Protein AF-T2JPE7-F1 (afdb_monomer)

Secondary structure (DSSP, 8-state):
-HHHHHHHTT-HHHHHHHHHHHHHH-TT-HHHHHHHHHHHHHTT-TTHHHHHHHHHHH-TT-HHHHHHHHHHHHHS---HHHHHHHHHHHHT-SSHHHHHHHHHHHHHHTT--HHHHHGGGSHHHHHHHHHHHHHHHHHHHHHHHHTT-

Nearest PDB structures (foldseek):
  6id0-assembly1_J  TM=5.898E-01  e=1.433E-01  Homo sapiens
  7w59-assembly1_J  TM=5.588E-01  e=1.662E-01  Homo sapiens
  7w5b-assembly1_J  TM=5.588E-01  e=1.834E-01  Homo sapiens
  6ait-assembly1_D  TM=4.796E-01  e=8.900E-01  Escherichia coli K-12
  6ait-assembly1_B  TM=4.246E-01  e=6.619E-01  Escherichia coli K-12

pLDDT: mean 74.83, std 13.78, range [41.12, 92.88]

Solvent-accessible surface area (backbone atoms only — not comparable to full-atom values): 8252 Å² total; per-residue (Å²): 110,66,38,61,51,30,46,74,74,66,40,50,70,64,17,46,53,50,31,54,53,48,31,72,78,36,59,84,43,56,71,41,51,51,52,40,55,52,49,35,61,74,69,67,51,86,57,58,66,59,52,53,51,48,50,46,70,68,32,70,85,37,65,68,50,52,42,48,52,35,46,52,47,29,70,42,82,66,43,68,67,52,54,55,55,49,50,51,51,40,70,63,38,95,43,74,67,57,26,42,52,37,50,47,49,24,43,58,61,57,65,57,56,74,74,60,58,70,45,44,80,37,68,73,52,39,54,50,55,51,53,52,52,50,54,53,34,48,50,52,52,52,52,61,56,61,75,75,111

Radius of gyration: 16.69 Å; Cα contacts (8 Å, |Δi|>4): 119; chains: 1; bounding box: 35×35×45 Å

Structure (mmCIF, N/CA/C/O backbone):
data_AF-T2JPE7-F1
#
_entry.id   AF-T2JPE7-F1
#
loop_
_atom_site.group_PDB
_atom_site.id
_atom_site.type_symbol
_atom_site.label_atom_id
_atom_site.label_alt_id
_atom_site.label_comp_id
_atom_site.label_asym_id
_atom_site.label_entity_id
_atom_site.label_seq_id
_atom_site.pdbx_PDB_ins_code
_atom_site.Cartn_x
_atom_site.Cartn_y
_atom_site.Cartn_z
_atom_site.occupancy
_atom_site.B_iso_or_equiv
_atom_site.auth_seq_id
_atom_site.auth_comp_id
_atom_site.auth_asym_id
_atom_site.auth_atom_id
_atom_site.pdbx_PDB_model_num
ATOM 1 N N . MET A 1 1 ? -2.528 -9.075 16.456 1.00 70.56 1 MET A N 1
ATOM 2 C CA . MET A 1 1 ? -3.984 -9.303 16.618 1.00 70.56 1 MET A CA 1
ATOM 3 C C . MET A 1 1 ? -4.698 -8.074 17.165 1.00 70.56 1 MET A C 1
ATOM 5 O O . MET A 1 1 ? -5.732 -7.737 16.611 1.00 70.56 1 MET A O 1
ATOM 9 N N . LEU A 1 2 ? -4.131 -7.365 18.150 1.00 85.62 2 LEU A N 1
ATOM 10 C CA . LEU A 1 2 ? -4.769 -6.210 18.796 1.00 85.62 2 LEU A CA 1
ATOM 11 C C . LEU A 1 2 ? -5.225 -5.092 17.837 1.00 85.62 2 LEU A C 1
ATOM 13 O O . LEU A 1 2 ? -6.385 -4.708 17.879 1.00 85.62 2 LEU A O 1
ATOM 17 N N . SER A 1 3 ? -4.382 -4.631 16.904 1.00 85.00 3 SER A N 1
ATOM 18 C CA . SER A 1 3 ? -4.803 -3.576 15.957 1.00 85.00 3 SER A CA 1
ATOM 19 C C . SER A 1 3 ? -5.961 -4.012 15.036 1.00 85.00 3 SER A C 1
ATOM 21 O O . SER A 1 3 ? -6.856 -3.222 14.745 1.00 85.00 3 SER A O 1
ATOM 23 N N . LYS A 1 4 ? -6.005 -5.292 14.629 1.00 85.44 4 LYS A N 1
ATOM 24 C CA . LYS A 1 4 ? -7.124 -5.842 13.843 1.00 85.44 4 LYS A CA 1
ATOM 25 C C . LYS A 1 4 ? -8.414 -5.906 14.656 1.00 85.44 4 LYS A C 1
ATOM 27 O O . LYS A 1 4 ? -9.465 -5.614 14.101 1.00 85.44 4 LYS A O 1
ATOM 32 N N . PHE A 1 5 ? -8.316 -6.282 15.929 1.00 89.38 5 PHE A N 1
ATOM 33 C CA . PHE A 1 5 ? -9.450 -6.305 16.847 1.00 89.38 5 PHE A CA 1
ATOM 34 C C . PHE A 1 5 ? -10.011 -4.893 17.051 1.00 89.38 5 PHE A C 1
ATOM 36 O O . PHE A 1 5 ? -11.192 -4.677 16.819 1.00 89.38 5 PHE A O 1
ATOM 43 N N . LEU A 1 6 ? -9.156 -3.907 17.338 1.00 87.50 6 LEU A N 1
ATOM 44 C CA . LEU A 1 6 ? -9.568 -2.502 17.471 1.00 87.50 6 LEU A CA 1
ATOM 45 C C . LEU A 1 6 ? -10.233 -1.968 16.196 1.00 87.50 6 LEU A C 1
ATOM 47 O O . LEU A 1 6 ? -11.279 -1.334 16.265 1.00 87.50 6 LEU A O 1
ATOM 51 N N . LYS A 1 7 ? -9.699 -2.312 15.015 1.00 88.06 7 LYS A N 1
ATOM 52 C CA . LYS A 1 7 ? -10.351 -1.992 13.735 1.00 88.06 7 LYS A CA 1
ATOM 53 C C . LYS A 1 7 ? -11.763 -2.580 13.638 1.00 88.06 7 LYS A C 1
ATOM 55 O O . LYS A 1 7 ? -12.656 -1.914 13.131 1.00 88.06 7 LYS A O 1
ATOM 60 N N . GLN A 1 8 ? -11.961 -3.827 14.069 1.00 89.44 8 GLN A N 1
ATOM 61 C CA . GLN A 1 8 ? -13.276 -4.483 14.038 1.00 89.44 8 GLN A CA 1
ATOM 62 C C . GLN A 1 8 ? -14.274 -3.832 15.000 1.00 89.44 8 GLN A C 1
ATOM 64 O O . GLN A 1 8 ? -15.458 -3.804 14.690 1.00 89.44 8 GLN A O 1
ATOM 69 N N . GLN A 1 9 ? -13.790 -3.268 16.107 1.00 90.19 9 GLN A N 1
ATOM 70 C CA . GLN A 1 9 ? -14.597 -2.498 17.058 1.00 90.19 9 GLN A CA 1
ATOM 71 C C . GLN A 1 9 ? -14.8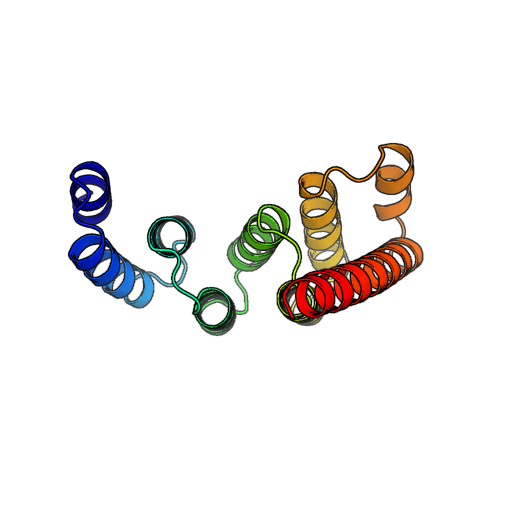76 -1.055 16.594 1.00 90.19 9 GLN A C 1
ATOM 73 O O . GLN A 1 9 ? -15.542 -0.301 17.293 1.00 90.19 9 GLN A O 1
ATOM 78 N N . GLY A 1 10 ? -14.361 -0.639 15.4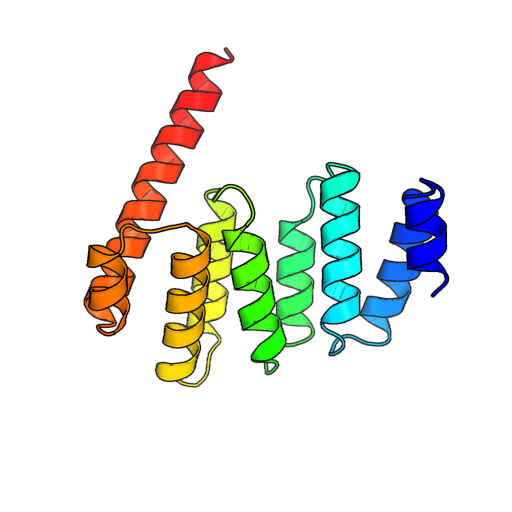29 1.00 87.50 10 GLY A N 1
ATOM 79 C CA . GLY A 1 10 ? -14.468 0.742 14.945 1.00 87.50 10 GLY A CA 1
ATOM 80 C C . GLY A 1 10 ? -13.524 1.724 15.649 1.00 87.50 10 GLY A C 1
ATOM 81 O O . GLY A 1 10 ? -13.551 2.922 15.372 1.00 87.50 10 GLY A O 1
ATOM 82 N N . GLU A 1 11 ? -12.641 1.236 16.520 1.00 91.81 11 GLU A N 1
ATOM 83 C CA . GLU A 1 11 ? -11.652 2.040 17.231 1.00 91.81 11 GLU A CA 1
ATOM 84 C C . GLU A 1 11 ? -10.433 2.326 16.337 1.00 91.81 11 GLU A C 1
ATOM 86 O O . GLU A 1 11 ? -9.332 1.790 16.511 1.00 91.81 11 GLU A O 1
ATOM 91 N N . TYR A 1 12 ? -10.626 3.179 15.330 1.00 90.75 12 TYR A N 1
ATOM 92 C CA . TYR A 1 12 ? -9.611 3.426 14.304 1.00 90.75 12 TYR A CA 1
ATOM 93 C C . TYR A 1 12 ? -8.372 4.162 14.825 1.00 90.75 12 TYR A C 1
ATOM 95 O O . TYR A 1 12 ? -7.260 3.827 14.421 1.00 90.75 12 TYR A O 1
ATOM 103 N N . ALA A 1 13 ? -8.526 5.119 15.744 1.00 89.06 13 ALA A N 1
ATOM 104 C CA . ALA A 1 13 ? -7.407 5.881 16.304 1.00 89.06 13 ALA A CA 1
ATOM 105 C C . ALA A 1 13 ? -6.389 5.002 17.068 1.00 89.06 13 ALA A C 1
ATOM 107 O O . ALA A 1 13 ? -5.198 5.036 16.736 1.00 89.06 13 ALA A O 1
ATOM 108 N N . PRO A 1 14 ? -6.793 4.155 18.037 1.00 91.56 14 PRO A N 1
ATOM 109 C CA . PRO A 1 14 ? -5.847 3.254 18.691 1.00 91.56 14 PRO A CA 1
ATOM 110 C C . PRO A 1 14 ? -5.353 2.154 17.737 1.00 91.56 14 PRO A C 1
ATOM 112 O O . PRO A 1 14 ? -4.180 1.777 17.803 1.00 91.56 14 PRO A O 1
ATOM 115 N N . ALA A 1 15 ? -6.176 1.694 16.782 1.00 92.44 15 ALA A N 1
ATOM 116 C CA . ALA A 1 15 ? -5.722 0.771 15.742 1.00 92.44 15 ALA A CA 1
ATOM 117 C C . ALA A 1 15 ? -4.593 1.375 14.886 1.00 92.44 15 ALA A C 1
ATOM 119 O O . ALA A 1 15 ? -3.597 0.693 14.623 1.00 92.44 15 ALA A O 1
ATOM 120 N N . LEU A 1 16 ? -4.704 2.647 14.488 1.00 91.12 16 LEU A N 1
ATOM 121 C CA . LEU A 1 16 ? -3.671 3.382 13.754 1.00 91.12 16 LEU A CA 1
ATOM 122 C C . LEU A 1 16 ? -2.383 3.485 14.574 1.00 91.12 16 LEU A C 1
ATOM 124 O O . LEU A 1 16 ? -1.322 3.127 14.065 1.00 91.12 16 LEU A O 1
ATOM 128 N N . THR A 1 17 ? -2.471 3.883 15.846 1.00 91.56 17 THR A N 1
ATOM 129 C CA . THR A 1 17 ? -1.308 4.014 16.741 1.00 91.56 17 THR A CA 1
ATOM 130 C C . THR A 1 17 ? -0.542 2.701 16.880 1.00 91.56 17 THR A C 1
ATOM 132 O O . THR A 1 17 ? 0.668 2.656 16.651 1.00 91.56 17 THR A O 1
ATOM 135 N N . ILE A 1 18 ? -1.246 1.606 17.175 1.00 92.88 18 ILE A N 1
ATOM 136 C CA . ILE A 1 18 ? -0.621 0.288 17.346 1.00 92.88 18 ILE A CA 1
ATOM 137 C C . ILE A 1 18 ? -0.017 -0.199 16.030 1.00 92.88 18 ILE A C 1
ATOM 139 O O . ILE A 1 18 ? 1.099 -0.717 16.003 1.00 92.88 18 ILE A O 1
ATOM 143 N N . THR A 1 19 ? -0.724 -0.018 14.914 1.00 92.56 19 THR A N 1
ATOM 144 C CA . THR A 1 19 ? -0.207 -0.444 13.607 1.00 92.56 19 THR A CA 1
ATOM 145 C C . THR A 1 19 ? 1.026 0.370 13.204 1.00 92.56 19 THR A C 1
ATOM 147 O O . THR A 1 19 ? 1.971 -0.202 12.662 1.00 92.56 19 THR A O 1
ATOM 150 N N . ARG A 1 20 ? 1.070 1.667 13.541 1.00 91.56 20 ARG A N 1
ATOM 151 C CA . ARG A 1 20 ? 2.226 2.545 13.314 1.00 91.56 20 ARG A CA 1
ATOM 152 C C . ARG A 1 20 ? 3.458 2.119 14.118 1.00 91.56 20 ARG A C 1
ATOM 154 O O . ARG A 1 20 ? 4.573 2.136 13.606 1.00 91.56 20 ARG A O 1
ATOM 161 N N . GLN A 1 21 ? 3.278 1.702 15.367 1.00 92.56 21 GLN A N 1
ATOM 162 C CA . GLN A 1 21 ? 4.381 1.147 16.158 1.00 92.56 21 GLN A CA 1
ATOM 163 C C . GLN A 1 21 ? 4.893 -0.155 15.534 1.00 92.56 21 GLN A C 1
ATOM 165 O O . GLN A 1 21 ? 6.092 -0.327 15.322 1.00 92.56 21 GLN A O 1
ATOM 170 N N . LEU A 1 22 ? 3.975 -1.046 15.153 1.00 91.38 22 LEU A N 1
ATOM 171 C CA . LEU A 1 22 ? 4.312 -2.327 14.542 1.00 91.38 22 LEU A CA 1
ATOM 172 C C . LEU A 1 22 ? 5.079 -2.177 13.216 1.00 91.38 22 LEU A C 1
ATOM 174 O O . LEU A 1 22 ? 6.024 -2.931 12.991 1.00 91.38 22 LEU A O 1
ATOM 178 N N . MET A 1 23 ? 4.727 -1.210 12.357 1.00 90.06 23 MET A N 1
ATOM 179 C CA . MET A 1 23 ? 5.457 -0.981 11.094 1.00 90.06 23 MET A CA 1
ATOM 180 C C . MET A 1 23 ? 6.888 -0.491 11.328 1.00 90.06 23 MET A C 1
ATOM 182 O O . MET A 1 23 ? 7.784 -0.867 10.577 1.00 90.06 23 MET A O 1
ATOM 186 N N . ASN A 1 24 ? 7.123 0.294 12.383 1.00 88.31 24 ASN A N 1
ATOM 187 C CA . ASN A 1 24 ? 8.462 0.769 12.726 1.00 88.31 24 ASN A CA 1
ATOM 188 C C . ASN A 1 24 ? 9.337 -0.363 13.285 1.00 88.31 24 ASN A C 1
ATOM 190 O O . ASN A 1 24 ? 10.523 -0.422 12.980 1.00 88.31 24 ASN A O 1
ATOM 194 N N . HIS A 1 25 ? 8.755 -1.283 14.062 1.00 90.31 25 HIS A N 1
ATOM 195 C CA . HIS A 1 25 ? 9.474 -2.449 14.590 1.00 90.31 25 HIS A CA 1
ATOM 196 C C . HIS A 1 25 ? 9.695 -3.553 13.549 1.00 90.31 25 HIS A C 1
ATOM 198 O O . HIS A 1 25 ? 10.651 -4.317 13.655 1.00 90.31 25 HIS A O 1
ATOM 204 N N . GLN A 1 26 ? 8.811 -3.668 12.555 1.00 90.31 26 GLN A N 1
ATOM 205 C CA . GLN A 1 26 ? 8.864 -4.710 11.528 1.00 90.31 26 GLN A CA 1
ATOM 206 C C . GLN A 1 26 ? 8.734 -4.113 10.116 1.00 90.31 26 GLN A C 1
ATOM 208 O O . GLN A 1 26 ? 7.770 -4.418 9.404 1.00 90.31 26 GLN A O 1
ATOM 213 N N . PRO A 1 27 ? 9.712 -3.306 9.662 1.00 87.12 27 PRO A N 1
ATOM 214 C CA . PRO A 1 27 ? 9.638 -2.604 8.379 1.00 87.12 27 PRO A CA 1
ATOM 215 C C . PRO A 1 27 ? 9.455 -3.541 7.184 1.00 87.12 27 PRO A C 1
ATOM 217 O O . PRO A 1 27 ? 8.714 -3.224 6.259 1.00 87.12 27 PRO A O 1
ATOM 220 N N . ASN A 1 28 ? 10.053 -4.732 7.220 1.00 87.25 28 ASN A N 1
ATOM 221 C CA . ASN A 1 28 ? 9.951 -5.710 6.134 1.00 87.25 28 ASN A CA 1
ATOM 222 C C . ASN A 1 28 ? 8.629 -6.495 6.114 1.00 87.25 28 ASN A C 1
ATOM 224 O O . ASN A 1 28 ? 8.358 -7.230 5.159 1.00 87.25 28 ASN A O 1
ATOM 228 N N . ASN A 1 29 ? 7.779 -6.344 7.133 1.00 89.75 29 ASN A N 1
ATOM 229 C CA . ASN A 1 29 ? 6.499 -7.033 7.201 1.00 89.75 29 ASN A CA 1
ATOM 230 C C . ASN A 1 29 ? 5.416 -6.261 6.435 1.00 89.75 29 ASN A C 1
ATOM 232 O O . ASN A 1 29 ? 4.655 -5.460 6.978 1.00 89.75 29 ASN A O 1
ATOM 236 N N . VAL A 1 30 ? 5.316 -6.574 5.145 1.00 88.12 30 VAL A N 1
ATOM 237 C CA . VAL A 1 30 ? 4.345 -6.014 4.189 1.00 88.12 30 VAL A CA 1
ATOM 238 C C . VAL A 1 30 ? 2.897 -6.058 4.710 1.00 88.12 30 VAL A C 1
ATOM 240 O O . VAL A 1 30 ? 2.105 -5.154 4.447 1.00 88.12 30 VAL A O 1
ATOM 243 N N . SER A 1 31 ? 2.534 -7.087 5.481 1.00 89.75 31 SER A N 1
ATOM 244 C CA . SER A 1 31 ? 1.171 -7.241 6.003 1.00 89.75 31 SER A CA 1
ATOM 245 C C . SER A 1 31 ? 0.781 -6.138 6.987 1.00 89.75 31 SER A C 1
ATOM 247 O O . SER A 1 31 ? -0.405 -5.828 7.102 1.00 89.75 31 SER A O 1
ATOM 249 N N . ILE A 1 32 ? 1.748 -5.571 7.713 1.00 91.75 32 ILE A N 1
ATOM 250 C CA . ILE A 1 32 ? 1.516 -4.495 8.685 1.00 91.75 32 ILE A CA 1
ATOM 251 C C . ILE A 1 32 ? 1.316 -3.169 7.951 1.00 91.75 32 ILE A C 1
ATOM 253 O O . ILE A 1 32 ? 0.355 -2.456 8.233 1.00 91.75 32 ILE A O 1
ATOM 257 N N . TRP A 1 33 ? 2.138 -2.892 6.938 1.00 91.94 33 TRP A N 1
ATOM 258 C CA . TRP A 1 33 ? 1.978 -1.718 6.077 1.00 91.94 33 TRP A CA 1
ATOM 259 C C . TRP A 1 33 ? 0.612 -1.671 5.397 1.00 91.94 33 TRP A C 1
ATOM 261 O O . TRP A 1 33 ? -0.051 -0.639 5.420 1.00 91.94 33 TRP A O 1
ATOM 271 N N . PHE A 1 34 ? 0.128 -2.799 4.870 1.00 88.12 34 PHE A N 1
ATOM 272 C CA . PHE A 1 34 ? -1.223 -2.854 4.310 1.00 88.12 34 PHE A CA 1
ATOM 273 C C . PHE A 1 34 ? -2.320 -2.611 5.336 1.00 88.12 34 PHE A C 1
ATOM 275 O O . PHE A 1 34 ? -3.309 -1.960 5.013 1.00 88.12 34 PHE A O 1
ATOM 282 N N . GLN A 1 35 ? -2.175 -3.139 6.553 1.00 89.25 35 GLN A N 1
ATOM 283 C CA . GLN A 1 35 ? -3.144 -2.878 7.617 1.00 89.25 35 GLN A CA 1
ATOM 284 C C . GLN A 1 35 ? -3.204 -1.384 7.932 1.00 89.25 35 GLN A C 1
ATOM 286 O O . GLN A 1 35 ? -4.297 -0.847 8.084 1.00 89.25 35 GLN A O 1
ATOM 291 N N . TYR A 1 36 ? -2.052 -0.712 7.953 1.00 91.56 36 TYR A N 1
ATOM 292 C CA . TYR A 1 36 ? -1.982 0.725 8.187 1.00 91.56 36 TYR A CA 1
ATOM 293 C C . TYR A 1 36 ? -2.612 1.515 7.037 1.00 91.56 36 TYR A C 1
ATOM 295 O O . TYR A 1 36 ? -3.505 2.321 7.265 1.00 91.56 36 TYR A O 1
ATOM 303 N N . LEU A 1 37 ? -2.245 1.214 5.789 1.00 89.38 37 LEU A N 1
ATOM 304 C CA . LEU A 1 37 ? -2.820 1.859 4.606 1.00 89.38 37 LEU A CA 1
ATOM 305 C C . LEU A 1 37 ? -4.340 1.654 4.497 1.00 89.38 37 LEU A C 1
ATOM 307 O O . LEU A 1 37 ? -5.056 2.575 4.126 1.00 89.38 37 LEU A O 1
ATOM 311 N N . GLN A 1 38 ? -4.855 0.468 4.842 1.00 87.00 38 GLN A N 1
ATOM 312 C CA . GLN A 1 38 ? -6.300 0.215 4.892 1.00 87.00 38 GLN A CA 1
ATOM 313 C C . GLN A 1 38 ? -6.997 1.055 5.960 1.00 87.00 38 GLN A C 1
ATOM 315 O O . GLN A 1 38 ? -8.090 1.552 5.710 1.00 87.00 38 GLN A O 1
ATOM 320 N N . LEU A 1 39 ? -6.384 1.205 7.138 1.00 89.38 39 LEU A N 1
ATOM 321 C CA . LEU A 1 39 ? -6.920 2.062 8.192 1.00 89.38 39 LEU A CA 1
ATOM 322 C C . LEU A 1 39 ? -6.983 3.520 7.731 1.00 89.38 39 LEU A C 1
ATOM 324 O O . LEU A 1 39 ? -8.031 4.128 7.885 1.00 89.38 39 LEU A O 1
ATOM 328 N N . LEU A 1 40 ? -5.929 4.032 7.086 1.00 89.12 40 LEU A N 1
ATOM 329 C CA . LEU A 1 40 ? -5.905 5.400 6.552 1.00 89.12 40 LEU A CA 1
ATOM 330 C C . LEU A 1 40 ? -7.002 5.650 5.511 1.00 89.12 40 LEU A C 1
ATOM 332 O O . LEU A 1 40 ? -7.615 6.711 5.507 1.00 89.12 40 LEU A O 1
ATOM 336 N N . VAL A 1 41 ? -7.275 4.668 4.646 1.00 86.12 41 VAL A N 1
ATOM 337 C CA . VAL A 1 41 ? -8.374 4.753 3.669 1.00 86.12 41 VAL A CA 1
ATOM 338 C C . VAL A 1 41 ? -9.728 4.801 4.372 1.00 86.12 41 VAL A C 1
ATOM 340 O O . VAL A 1 41 ? -10.576 5.608 4.003 1.00 86.12 41 VAL A O 1
ATOM 343 N N . LEU A 1 42 ? -9.934 3.963 5.394 1.00 85.56 42 LEU A N 1
ATOM 344 C CA . LEU A 1 42 ? -11.181 3.939 6.165 1.00 85.56 42 LEU A CA 1
ATOM 345 C C . LEU A 1 42 ? -11.420 5.255 6.913 1.00 85.56 42 LEU A C 1
ATOM 347 O O . LEU A 1 42 ? -12.556 5.713 6.986 1.00 85.56 42 LEU A O 1
ATOM 351 N N . THR A 1 43 ? -10.360 5.869 7.438 1.00 86.62 43 THR A N 1
ATOM 352 C CA . THR A 1 43 ? -10.428 7.149 8.152 1.00 86.62 43 THR A CA 1
ATOM 353 C C . THR A 1 43 ? -10.322 8.367 7.233 1.00 86.62 43 THR A C 1
ATOM 355 O O . THR A 1 43 ? -10.346 9.486 7.730 1.00 86.62 43 THR A O 1
ATOM 358 N N . GLN A 1 44 ? -10.224 8.167 5.911 1.00 82.25 44 GLN A N 1
ATOM 359 C CA . GLN A 1 44 ? -10.075 9.225 4.899 1.00 82.25 44 GLN A CA 1
ATOM 360 C C . GLN A 1 44 ? -8.895 10.174 5.174 1.00 82.25 44 GLN A C 1
ATOM 362 O O . GLN A 1 44 ? -8.942 11.368 4.882 1.00 82.25 44 GLN A O 1
ATOM 367 N N . GLU A 1 45 ? -7.813 9.631 5.727 1.00 79.06 45 GLU A N 1
ATOM 368 C CA . GLU A 1 45 ? -6.599 10.388 6.014 1.00 79.06 45 GLU A CA 1
ATOM 369 C C . GLU A 1 45 ? -5.867 10.755 4.717 1.00 79.06 45 GLU A C 1
ATOM 371 O O . GLU A 1 45 ? -5.673 9.930 3.821 1.00 79.06 45 GLU A O 1
ATOM 376 N N . SER A 1 46 ? -5.408 12.003 4.620 1.00 72.31 46 SER A N 1
ATOM 377 C CA . SER A 1 46 ? -4.802 12.555 3.399 1.00 72.31 46 SER A CA 1
ATOM 378 C C . SER A 1 46 ? -3.320 12.198 3.216 1.00 72.31 46 SER A C 1
ATOM 380 O O . SER A 1 46 ? -2.735 12.462 2.167 1.00 72.31 46 SER A O 1
ATOM 382 N N . ASN A 1 47 ? -2.687 11.568 4.209 1.00 81.44 47 ASN A N 1
ATOM 383 C CA . ASN A 1 47 ? -1.236 11.345 4.256 1.00 81.44 47 ASN A CA 1
ATOM 384 C C . ASN A 1 47 ? -0.756 10.015 3.636 1.00 81.44 47 ASN A C 1
ATOM 386 O O . ASN A 1 47 ? 0.414 9.653 3.783 1.00 81.44 47 ASN A O 1
ATOM 390 N N . ILE A 1 48 ? -1.623 9.292 2.920 1.00 84.19 48 ILE A N 1
ATOM 391 C CA . ILE A 1 48 ? -1.336 7.970 2.331 1.00 84.19 48 ILE A CA 1
ATOM 392 C C . ILE A 1 48 ? -0.038 7.969 1.503 1.00 84.19 48 ILE A C 1
ATOM 394 O O . ILE A 1 48 ? 0.766 7.041 1.589 1.00 84.19 48 ILE A O 1
ATOM 398 N N . GLU A 1 49 ? 0.218 9.027 0.736 1.00 81.19 49 GLU A N 1
ATOM 399 C CA . GLU A 1 49 ? 1.427 9.152 -0.088 1.00 81.19 49 GLU A CA 1
ATOM 400 C C . GLU A 1 49 ? 2.712 9.257 0.735 1.00 81.19 49 GLU A C 1
ATOM 402 O O . GLU A 1 49 ? 3.747 8.695 0.364 1.00 81.19 49 GLU A O 1
ATOM 407 N N . GLN A 1 50 ? 2.670 9.971 1.861 1.00 86.06 50 GLN A N 1
ATOM 408 C CA . GLN A 1 50 ? 3.818 10.092 2.759 1.00 86.06 50 GLN A CA 1
ATOM 409 C C . GLN A 1 50 ? 4.158 8.732 3.363 1.00 86.06 50 GLN A C 1
ATOM 411 O O . GLN A 1 50 ? 5.327 8.356 3.437 1.00 86.06 50 GLN A O 1
ATOM 416 N N . VAL A 1 51 ? 3.128 7.966 3.714 1.00 89.00 51 VAL A N 1
ATOM 417 C CA . VAL A 1 51 ? 3.252 6.622 4.277 1.00 89.00 51 VAL A CA 1
ATOM 418 C C . VAL A 1 51 ? 3.816 5.640 3.252 1.00 89.00 51 VAL A C 1
ATOM 420 O O . VAL A 1 51 ? 4.731 4.885 3.572 1.00 89.00 51 VAL A O 1
ATOM 423 N N . LEU A 1 52 ? 3.348 5.685 2.001 1.00 88.38 52 LEU A N 1
ATOM 424 C CA . LEU A 1 52 ? 3.912 4.877 0.915 1.00 88.38 52 LEU A CA 1
ATOM 425 C C . LEU A 1 52 ? 5.384 5.227 0.650 1.00 88.38 52 LEU A C 1
ATOM 427 O O . LEU A 1 52 ? 6.214 4.331 0.518 1.00 88.38 52 LEU A O 1
ATOM 431 N N . ASN A 1 53 ? 5.737 6.517 0.631 1.00 87.44 53 ASN A N 1
ATOM 432 C CA . ASN A 1 53 ? 7.136 6.938 0.507 1.00 87.44 53 ASN A CA 1
ATOM 433 C C . ASN A 1 53 ? 7.987 6.457 1.690 1.00 87.44 53 ASN A C 1
ATOM 435 O O . ASN A 1 53 ? 9.128 6.042 1.491 1.00 87.44 53 ASN A O 1
ATOM 439 N N . GLN A 1 54 ? 7.455 6.513 2.913 1.00 90.12 54 GLN A N 1
ATOM 440 C CA . GLN A 1 54 ? 8.143 6.007 4.098 1.00 90.12 54 GLN A CA 1
ATOM 441 C C . GLN A 1 54 ? 8.404 4.504 3.972 1.00 90.12 54 GLN A C 1
ATOM 443 O O . GLN A 1 54 ? 9.516 4.061 4.250 1.00 90.12 54 GLN A O 1
ATOM 448 N N . TRP A 1 55 ? 7.421 3.735 3.501 1.00 89.88 55 TRP A N 1
ATOM 449 C CA . TRP A 1 55 ? 7.573 2.298 3.296 1.00 89.88 55 TRP A CA 1
ATOM 450 C C . TRP A 1 55 ? 8.715 1.976 2.333 1.00 89.88 55 TRP A C 1
ATOM 452 O O . TRP A 1 55 ? 9.607 1.197 2.670 1.00 89.88 55 TRP A O 1
ATOM 462 N N . LEU A 1 56 ? 8.736 2.629 1.170 1.00 87.75 56 LEU A N 1
ATOM 463 C CA . LEU A 1 56 ? 9.786 2.430 0.169 1.00 87.75 56 LEU A CA 1
ATOM 464 C C . LEU A 1 56 ? 11.166 2.830 0.708 1.00 87.75 56 LEU A C 1
ATOM 466 O O . LEU A 1 56 ? 12.129 2.093 0.530 1.00 87.75 56 LEU A O 1
ATOM 470 N N . LYS A 1 57 ? 11.262 3.945 1.445 1.00 88.75 57 LYS A N 1
ATOM 471 C CA . LYS A 1 57 ? 12.518 4.381 2.082 1.00 88.75 57 LYS A CA 1
ATOM 472 C C . LYS A 1 57 ? 13.025 3.410 3.146 1.00 88.75 57 LYS A C 1
ATOM 474 O O . LYS A 1 57 ? 14.229 3.232 3.273 1.00 88.75 57 LYS A O 1
ATOM 479 N N . MET A 1 58 ? 12.125 2.816 3.927 1.00 87.38 58 MET A N 1
ATOM 480 C CA . MET A 1 58 ? 12.482 1.849 4.969 1.00 87.38 58 MET A CA 1
ATOM 481 C C . MET A 1 58 ? 12.784 0.458 4.407 1.00 87.38 58 MET A C 1
ATOM 483 O O . MET A 1 58 ? 13.358 -0.368 5.112 1.00 87.38 58 MET A O 1
ATOM 487 N N . THR A 1 59 ? 12.375 0.181 3.167 1.00 86.88 59 THR A N 1
ATOM 488 C CA . THR A 1 59 ? 12.520 -1.135 2.534 1.00 86.88 59 THR A CA 1
ATOM 489 C C . THR A 1 59 ? 13.021 -1.036 1.083 1.00 86.88 59 THR A C 1
ATOM 491 O O . THR A 1 59 ? 12.384 -1.581 0.177 1.00 86.88 59 THR A O 1
ATOM 494 N N . PRO A 1 60 ? 14.169 -0.369 0.840 1.00 83.44 60 PRO A N 1
ATOM 495 C CA . PRO A 1 60 ? 14.637 -0.037 -0.510 1.00 83.44 60 PRO A CA 1
ATOM 496 C C . PRO A 1 60 ? 14.915 -1.270 -1.382 1.00 83.44 60 PRO A C 1
ATOM 498 O O . PRO A 1 60 ? 14.657 -1.235 -2.578 1.00 83.44 60 PRO A O 1
ATOM 501 N N . ASP A 1 61 ? 15.324 -2.392 -0.784 1.00 82.50 61 ASP A N 1
ATOM 502 C CA . ASP A 1 61 ? 15.640 -3.626 -1.524 1.00 82.50 61 ASP A CA 1
ATOM 503 C C . ASP A 1 61 ? 14.494 -4.655 -1.498 1.00 82.50 61 ASP A C 1
ATOM 505 O O . ASP A 1 61 ? 14.608 -5.779 -1.990 1.00 82.50 61 ASP A O 1
ATOM 509 N N . ASN A 1 62 ? 13.351 -4.305 -0.901 1.00 83.44 62 ASN A N 1
ATOM 510 C CA . ASN A 1 62 ? 12.236 -5.228 -0.739 1.00 83.44 62 ASN A CA 1
ATOM 511 C C . ASN A 1 62 ? 11.312 -5.170 -1.960 1.00 83.44 62 ASN A C 1
ATOM 513 O O . ASN A 1 62 ? 10.326 -4.430 -1.983 1.00 83.44 62 ASN A O 1
ATOM 517 N N . LEU A 1 63 ? 11.588 -5.993 -2.974 1.00 80.81 63 LEU A N 1
ATOM 518 C CA . LEU A 1 63 ? 10.756 -6.090 -4.184 1.00 80.81 63 LEU A CA 1
ATOM 519 C C . LEU A 1 63 ? 9.271 -6.330 -3.859 1.00 80.81 63 LEU A C 1
ATOM 521 O O . LEU A 1 63 ? 8.374 -5.788 -4.508 1.00 80.81 63 LEU A O 1
ATOM 525 N N . LYS A 1 64 ? 8.992 -7.112 -2.809 1.00 83.75 64 LYS A N 1
ATOM 526 C CA . LYS A 1 64 ? 7.624 -7.388 -2.364 1.00 83.75 64 LYS A CA 1
ATOM 527 C C . LYS A 1 64 ? 6.948 -6.126 -1.824 1.00 83.75 64 LYS A C 1
ATOM 529 O O . LYS A 1 64 ? 5.755 -5.962 -2.062 1.00 83.75 64 LYS A O 1
ATOM 534 N N . ALA A 1 65 ? 7.660 -5.237 -1.136 1.00 86.00 65 ALA A N 1
ATOM 535 C CA . ALA A 1 65 ? 7.132 -3.937 -0.720 1.00 86.00 65 ALA A CA 1
ATOM 536 C C . ALA A 1 65 ? 6.792 -3.062 -1.934 1.00 86.00 65 ALA A C 1
ATOM 538 O O . ALA A 1 65 ? 5.663 -2.593 -2.050 1.00 86.00 65 ALA A O 1
ATOM 539 N N . HIS A 1 66 ? 7.710 -2.956 -2.896 1.00 83.81 66 HIS A N 1
ATOM 540 C CA . HIS A 1 66 ? 7.519 -2.197 -4.134 1.00 83.81 66 HIS A CA 1
ATOM 541 C C . HIS A 1 66 ? 6.290 -2.671 -4.927 1.00 83.81 66 HIS A C 1
ATOM 543 O O . HIS A 1 66 ? 5.418 -1.870 -5.274 1.00 83.81 66 HIS A O 1
ATOM 549 N N . LEU A 1 67 ? 6.169 -3.987 -5.150 1.00 81.81 67 LEU A N 1
ATOM 550 C CA . LEU A 1 67 ? 5.013 -4.599 -5.816 1.00 81.81 67 LEU A CA 1
ATOM 551 C C . LEU A 1 67 ? 3.707 -4.266 -5.097 1.00 81.81 67 LEU A C 1
ATOM 553 O O . LEU A 1 67 ? 2.694 -3.970 -5.724 1.00 81.81 67 LEU A O 1
ATOM 557 N N . ASN A 1 68 ? 3.714 -4.328 -3.771 1.00 84.19 68 ASN A N 1
ATOM 558 C CA . ASN A 1 68 ? 2.518 -4.117 -2.976 1.00 84.19 68 ASN A CA 1
ATOM 559 C C . ASN A 1 68 ? 2.112 -2.643 -2.874 1.00 84.19 68 ASN A C 1
ATOM 561 O O . ASN A 1 68 ? 0.915 -2.360 -2.937 1.00 84.19 68 ASN A O 1
ATOM 565 N N . CYS A 1 69 ? 3.071 -1.715 -2.830 1.00 85.75 69 CYS A N 1
ATOM 566 C CA . CYS A 1 69 ? 2.818 -0.288 -3.025 1.00 85.75 69 CYS A CA 1
ATOM 567 C C . CYS A 1 69 ? 2.130 -0.040 -4.369 1.00 85.75 69 CYS A C 1
ATOM 569 O O . CYS A 1 69 ? 1.082 0.598 -4.414 1.00 85.75 69 CYS A O 1
ATOM 571 N N . ALA A 1 70 ? 2.658 -0.600 -5.459 1.00 81.12 70 ALA A N 1
ATOM 572 C CA . ALA A 1 70 ? 2.057 -0.438 -6.779 1.00 81.12 70 ALA A CA 1
ATOM 573 C C . ALA A 1 70 ? 0.645 -1.040 -6.865 1.00 81.12 70 ALA A C 1
ATOM 575 O O . ALA A 1 70 ? -0.259 -0.401 -7.396 1.00 81.12 70 ALA A O 1
ATOM 576 N N . LYS A 1 71 ? 0.409 -2.224 -6.282 1.00 79.75 71 LYS A N 1
ATOM 577 C CA . LYS A 1 71 ? -0.944 -2.806 -6.182 1.00 79.75 71 LYS A CA 1
ATOM 578 C C . LYS A 1 71 ? -1.900 -1.906 -5.409 1.00 79.75 71 LYS A C 1
ATOM 580 O O . LYS A 1 71 ? -3.058 -1.777 -5.795 1.00 79.75 71 LYS A O 1
ATOM 585 N N . PHE A 1 72 ? -1.437 -1.321 -4.306 1.00 83.12 72 PHE A N 1
ATOM 586 C CA . PHE A 1 72 ? -2.243 -0.402 -3.514 1.00 83.12 72 PHE A CA 1
ATOM 587 C C . PHE A 1 72 ? -2.605 0.841 -4.333 1.00 83.12 72 PHE A C 1
ATOM 589 O O . PHE A 1 72 ? -3.785 1.145 -4.467 1.00 83.12 72 PHE A O 1
ATOM 596 N N . LEU A 1 73 ? -1.619 1.484 -4.965 1.00 79.12 73 LEU A N 1
ATOM 597 C CA . LEU A 1 73 ? -1.829 2.634 -5.850 1.00 79.12 73 LEU A CA 1
ATOM 598 C C . LEU A 1 73 ? -2.771 2.329 -7.017 1.00 79.12 73 LEU A C 1
ATOM 600 O O . LEU A 1 73 ? -3.551 3.184 -7.409 1.00 79.12 73 LEU A O 1
ATOM 604 N N . ALA A 1 74 ? -2.703 1.123 -7.583 1.00 74.88 74 ALA A N 1
ATOM 605 C CA . ALA A 1 74 ? -3.565 0.721 -8.690 1.00 74.88 74 ALA A CA 1
ATOM 606 C C . ALA A 1 74 ? -5.032 0.541 -8.279 1.00 74.88 74 ALA A C 1
ATOM 608 O O . ALA A 1 74 ? -5.923 0.703 -9.110 1.00 74.88 74 ALA A O 1
ATOM 609 N N . LYS A 1 75 ? -5.272 0.165 -7.016 1.00 75.38 75 LYS A N 1
ATOM 610 C CA . LYS A 1 75 ? -6.616 0.034 -6.442 1.00 75.38 75 LYS A CA 1
ATOM 611 C C . LYS A 1 75 ? -7.207 1.371 -6.017 1.00 75.38 75 LYS A C 1
ATOM 613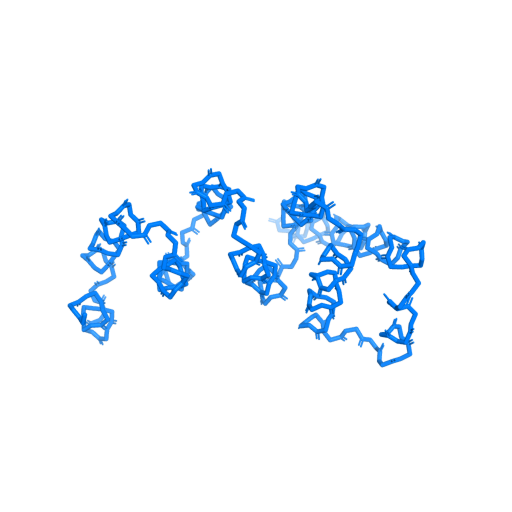 O O . LYS A 1 75 ? -8.426 1.489 -5.989 1.00 75.38 75 LYS A O 1
ATOM 618 N N . GLN A 1 76 ? -6.361 2.334 -5.663 1.00 72.38 76 GLN A N 1
ATOM 619 C CA . GLN A 1 76 ? -6.800 3.701 -5.422 1.00 72.38 76 GLN A CA 1
ATOM 620 C C . GLN A 1 76 ? -7.075 4.409 -6.752 1.00 72.38 76 GLN A C 1
ATOM 622 O O . GLN A 1 76 ? -6.526 4.045 -7.796 1.00 72.38 76 GLN A O 1
ATOM 627 N N . GLU A 1 77 ? -7.937 5.424 -6.735 1.00 66.44 77 GLU A N 1
ATOM 628 C CA . GLU A 1 77 ? -8.079 6.314 -7.885 1.00 66.44 77 GLU A CA 1
ATOM 629 C C . GLU A 1 77 ? -6.702 6.904 -8.222 1.00 66.44 77 GLU A C 1
ATOM 631 O O . GLU A 1 77 ? -6.011 7.446 -7.360 1.00 66.44 77 GLU A O 1
ATOM 636 N N . TYR A 1 78 ? -6.252 6.737 -9.467 1.00 59.19 78 TYR A N 1
ATOM 637 C CA . TYR A 1 78 ? -4.932 7.198 -9.898 1.00 59.19 78 TYR A CA 1
ATOM 638 C C . TYR A 1 78 ? -4.900 8.718 -9.928 1.00 59.19 78 TYR A C 1
ATOM 640 O O . TYR A 1 78 ? -5.311 9.363 -10.894 1.00 59.19 78 TYR A O 1
ATOM 648 N N . THR A 1 79 ? -4.391 9.275 -8.848 1.00 59.50 79 THR A N 1
ATOM 649 C CA . THR A 1 79 ? -4.077 10.687 -8.736 1.00 59.50 79 THR A CA 1
ATOM 650 C C . THR A 1 79 ? -2.699 10.956 -9.352 1.00 59.50 79 THR A C 1
ATOM 652 O O . THR A 1 79 ? -1.842 10.069 -9.435 1.00 59.50 79 THR A O 1
ATOM 655 N N . VAL A 1 80 ? -2.448 12.199 -9.771 1.00 53.94 80 VAL A N 1
ATOM 656 C CA . VAL A 1 80 ? -1.131 12.636 -10.278 1.00 53.94 80 VAL A CA 1
ATOM 657 C C . VAL A 1 80 ? 0.031 12.217 -9.351 1.00 53.94 80 VAL A C 1
ATOM 659 O O . VAL A 1 80 ? 1.031 11.706 -9.864 1.00 53.94 80 VAL A O 1
ATOM 662 N N . PRO A 1 81 ? -0.075 12.309 -8.013 1.00 61.38 81 PRO A N 1
ATOM 663 C CA . PRO A 1 81 ? 0.989 11.849 -7.120 1.00 61.38 81 PRO A CA 1
ATOM 664 C C . PRO A 1 81 ? 1.211 10.327 -7.108 1.00 61.38 81 PRO A C 1
ATOM 666 O O . PRO A 1 81 ? 2.355 9.872 -7.028 1.00 61.38 81 PRO A O 1
ATOM 669 N N . SER A 1 82 ? 0.152 9.525 -7.284 1.00 66.50 82 SER A N 1
ATOM 670 C CA . SER A 1 82 ? 0.261 8.063 -7.434 1.00 66.50 82 SER A CA 1
ATOM 671 C C . SER A 1 82 ? 1.156 7.686 -8.619 1.00 66.50 82 SER A C 1
ATOM 673 O O . SER A 1 82 ? 1.918 6.720 -8.566 1.00 66.50 82 SER A O 1
ATOM 675 N N . SER A 1 83 ? 1.118 8.492 -9.682 1.00 65.56 83 SER A N 1
ATOM 676 C CA . SER A 1 83 ? 1.940 8.293 -10.873 1.00 65.56 83 SER A CA 1
ATOM 677 C C . SER A 1 83 ? 3.433 8.575 -10.649 1.00 65.56 83 SER A C 1
ATOM 679 O O . SER A 1 83 ? 4.278 7.861 -11.189 1.00 65.56 83 SER A O 1
ATOM 681 N N . GLN A 1 84 ? 3.766 9.568 -9.817 1.00 69.69 84 GLN A N 1
ATOM 682 C CA . GLN A 1 84 ? 5.149 9.909 -9.467 1.00 69.69 84 GLN A CA 1
ATOM 683 C C . GLN A 1 84 ? 5.765 8.854 -8.547 1.00 69.69 84 GLN A C 1
ATOM 685 O O . GLN A 1 84 ? 6.942 8.518 -8.673 1.00 69.69 84 GLN A O 1
ATOM 690 N N . LEU A 1 85 ? 4.968 8.309 -7.623 1.00 72.56 85 LEU A N 1
ATOM 691 C CA . LEU A 1 85 ? 5.423 7.248 -6.730 1.00 72.56 85 LEU A CA 1
ATOM 692 C C . LEU A 1 85 ? 5.674 5.942 -7.496 1.00 72.56 85 LEU A C 1
ATOM 694 O O . LEU A 1 85 ? 6.660 5.259 -7.236 1.00 72.56 85 LEU A O 1
ATOM 698 N N . LEU A 1 86 ? 4.838 5.635 -8.493 1.00 75.50 86 LEU A N 1
ATOM 699 C CA . LEU A 1 86 ? 5.057 4.506 -9.395 1.00 75.50 86 LEU A CA 1
ATOM 700 C C . LEU A 1 86 ? 6.347 4.663 -10.219 1.00 75.50 86 LEU A C 1
ATOM 702 O O . LEU A 1 86 ? 7.105 3.703 -10.335 1.00 75.50 86 LEU A O 1
ATOM 706 N N . ASP A 1 87 ? 6.636 5.862 -10.739 1.00 74.31 87 ASP A N 1
ATOM 707 C CA . ASP A 1 87 ? 7.899 6.127 -11.445 1.00 74.31 87 ASP A CA 1
ATOM 708 C C . ASP A 1 87 ? 9.113 5.891 -10.545 1.00 74.31 87 ASP A C 1
ATOM 710 O O . ASP A 1 87 ? 10.074 5.253 -10.974 1.00 74.31 87 ASP A O 1
ATOM 714 N N . LYS A 1 88 ? 9.061 6.365 -9.292 1.00 75.31 88 LYS A N 1
ATOM 715 C CA . LYS A 1 88 ? 10.127 6.134 -8.307 1.00 75.31 88 LYS A CA 1
ATOM 716 C C . LYS A 1 88 ? 10.342 4.648 -8.058 1.00 75.31 88 LYS A C 1
ATOM 718 O O . LYS A 1 88 ? 11.477 4.194 -8.112 1.00 75.31 88 LYS A O 1
ATOM 723 N N . ILE A 1 89 ? 9.260 3.895 -7.861 1.00 75.25 89 ILE A N 1
ATOM 724 C CA . ILE A 1 89 ? 9.323 2.442 -7.681 1.00 75.25 89 ILE A CA 1
ATOM 725 C C . ILE A 1 89 ? 10.034 1.778 -8.868 1.00 75.25 89 ILE A C 1
ATOM 727 O O . ILE A 1 89 ? 10.899 0.939 -8.664 1.00 75.25 89 ILE A O 1
ATOM 731 N N . ILE A 1 90 ? 9.705 2.159 -10.104 1.00 74.12 90 ILE A N 1
ATOM 732 C CA . ILE A 1 90 ? 10.319 1.574 -11.306 1.00 74.12 90 ILE A CA 1
ATOM 733 C C . ILE A 1 90 ? 11.800 1.948 -11.420 1.00 74.12 90 ILE A C 1
ATOM 735 O O . ILE A 1 90 ? 12.604 1.118 -11.829 1.00 74.12 90 ILE A O 1
ATOM 739 N N . GLN A 1 91 ? 12.160 3.185 -11.070 1.00 73.88 91 GLN A N 1
ATOM 740 C CA . GLN A 1 91 ? 13.542 3.673 -11.114 1.00 73.88 91 GLN A CA 1
ATOM 741 C C . GLN A 1 91 ? 14.435 3.039 -10.044 1.00 73.88 91 GLN A C 1
ATOM 743 O O . GLN A 1 91 ? 15.632 2.897 -10.267 1.00 73.88 91 GLN A O 1
ATOM 748 N N . GLN A 1 92 ? 13.868 2.679 -8.893 1.00 68.38 92 GLN A N 1
ATOM 749 C CA . GLN A 1 92 ? 14.599 2.089 -7.770 1.00 68.38 92 GLN A CA 1
ATOM 750 C C . GLN A 1 92 ? 14.852 0.587 -7.931 1.00 68.38 92 GLN A C 1
ATOM 752 O O . GLN A 1 92 ? 15.545 -0.000 -7.104 1.00 68.38 92 GLN A O 1
ATOM 757 N N . LEU A 1 93 ? 14.322 -0.047 -8.980 1.00 69.44 93 LEU A N 1
ATOM 758 C CA . LEU A 1 93 ? 14.470 -1.485 -9.160 1.00 69.44 93 LEU A CA 1
ATOM 759 C C . LEU A 1 93 ? 15.745 -1.832 -9.931 1.00 69.44 93 LEU A C 1
ATOM 761 O O . LEU A 1 93 ? 15.945 -1.335 -11.041 1.00 69.44 93 LEU A O 1
ATOM 765 N N . PRO A 1 94 ? 16.584 -2.722 -9.373 1.00 55.12 94 PRO A N 1
ATOM 766 C CA . PRO A 1 94 ? 17.917 -3.018 -9.891 1.00 55.12 94 PRO A CA 1
ATOM 767 C C . PRO A 1 94 ? 17.902 -3.763 -11.232 1.00 55.12 94 PRO A C 1
ATOM 769 O O . PRO A 1 94 ? 18.923 -3.810 -11.916 1.00 55.12 94 PRO A O 1
ATOM 772 N N . THR A 1 95 ? 16.760 -4.326 -11.642 1.00 62.31 95 THR A N 1
ATOM 773 C CA . THR A 1 95 ? 16.617 -5.001 -12.934 1.00 62.31 95 THR A CA 1
ATOM 774 C C . THR A 1 95 ? 15.398 -4.510 -13.708 1.00 62.31 95 THR A C 1
ATOM 776 O O . THR A 1 95 ? 14.335 -4.202 -13.164 1.00 62.31 95 THR A O 1
ATOM 779 N N . HIS A 1 96 ? 15.532 -4.491 -15.033 1.00 61.34 96 HIS A N 1
ATOM 780 C CA . HIS A 1 96 ? 14.451 -4.112 -15.938 1.00 61.34 96 HIS A CA 1
ATOM 781 C C . HIS A 1 96 ? 13.227 -5.051 -15.824 1.00 61.34 96 HIS A C 1
ATOM 783 O O . HIS A 1 96 ? 12.094 -4.611 -16.016 1.00 61.34 96 HIS A O 1
ATOM 789 N N . SER A 1 97 ? 13.425 -6.334 -15.490 1.00 66.19 97 SER A N 1
ATOM 790 C CA . SER A 1 97 ? 12.344 -7.320 -15.309 1.00 66.19 97 SER A CA 1
ATOM 791 C C . SER A 1 97 ? 11.476 -7.051 -14.080 1.00 66.19 97 SER A C 1
ATOM 793 O O . SER A 1 97 ? 10.258 -7.244 -14.140 1.00 66.19 97 SER A O 1
ATOM 795 N N . ASP A 1 98 ? 12.068 -6.558 -12.993 1.00 69.88 98 ASP A N 1
ATOM 796 C CA . ASP A 1 98 ? 11.339 -6.259 -11.760 1.00 69.88 98 ASP A CA 1
ATOM 797 C C . ASP A 1 98 ? 10.425 -5.045 -11.948 1.00 69.88 98 ASP A C 1
ATOM 799 O O . ASP A 1 98 ? 9.224 -5.114 -11.677 1.00 69.88 98 ASP A O 1
ATOM 803 N N . GLY A 1 99 ? 10.954 -3.960 -12.525 1.00 68.44 99 GLY A N 1
ATOM 804 C CA . GLY A 1 99 ? 10.165 -2.770 -12.862 1.00 68.44 99 GLY A CA 1
ATOM 805 C C . GLY A 1 99 ? 9.037 -3.060 -13.855 1.00 68.44 99 GLY A C 1
ATOM 806 O O . GLY A 1 99 ? 7.922 -2.558 -13.692 1.00 68.44 99 GLY A O 1
ATOM 807 N N . LEU A 1 100 ? 9.278 -3.930 -14.842 1.00 67.00 100 LEU A N 1
ATOM 808 C CA . LEU A 1 100 ? 8.238 -4.404 -15.758 1.00 67.00 100 LEU A CA 1
ATOM 809 C C . LEU A 1 100 ? 7.138 -5.199 -15.052 1.00 67.00 100 LEU A C 1
ATOM 811 O O . LEU A 1 100 ? 5.964 -5.012 -15.365 1.00 67.00 100 LEU A O 1
ATOM 815 N N . SER A 1 101 ? 7.498 -6.064 -14.106 1.00 69.81 101 SER A N 1
ATOM 816 C CA . SER A 1 101 ? 6.528 -6.862 -13.347 1.00 69.81 101 SER A CA 1
ATOM 817 C C . SER A 1 101 ? 5.624 -5.967 -12.500 1.00 69.81 101 SER A C 1
ATOM 819 O O . S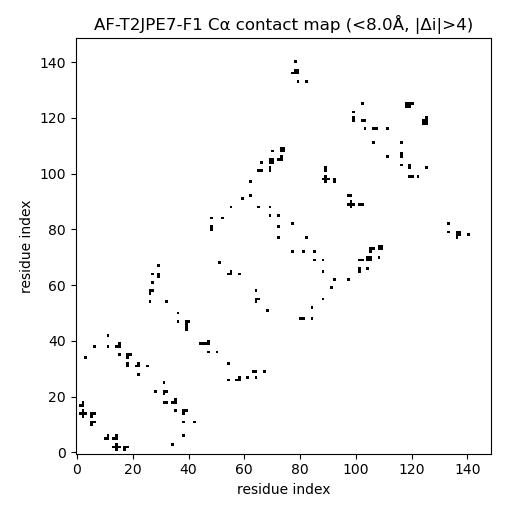ER A 1 101 ? 4.411 -6.167 -12.445 1.00 69.81 101 SER A O 1
ATOM 821 N N . ILE A 1 102 ? 6.195 -4.917 -11.904 1.00 71.62 102 ILE A N 1
ATOM 822 C CA . ILE A 1 102 ? 5.430 -3.910 -11.166 1.00 71.62 102 ILE A CA 1
ATOM 823 C C . ILE A 1 102 ? 4.486 -3.140 -12.080 1.00 71.62 102 ILE A C 1
ATOM 825 O O . ILE A 1 102 ? 3.318 -2.954 -11.741 1.00 71.62 102 ILE A O 1
ATOM 829 N N . LEU A 1 103 ? 4.973 -2.716 -13.245 1.00 71.00 103 LEU A N 1
ATOM 830 C CA . LEU A 1 103 ? 4.156 -2.046 -14.248 1.00 71.00 103 LEU A CA 1
ATOM 831 C C . LEU A 1 103 ? 2.987 -2.913 -14.701 1.00 71.00 103 LEU A C 1
ATOM 833 O O . LEU A 1 103 ? 1.848 -2.457 -14.710 1.00 71.00 103 LEU A O 1
ATOM 837 N N . GLN A 1 104 ? 3.250 -4.167 -15.053 1.00 71.00 104 GLN A N 1
ATOM 838 C CA . GLN A 1 104 ? 2.218 -5.104 -15.486 1.00 71.00 104 GLN A CA 1
ATOM 839 C C . GLN A 1 104 ? 1.151 -5.304 -14.414 1.00 71.00 104 GLN A C 1
ATOM 841 O O . GLN A 1 104 ? -0.041 -5.256 -14.713 1.00 71.00 104 GLN A O 1
ATOM 846 N N . GLU A 1 105 ? 1.567 -5.471 -13.164 1.00 72.88 105 GLU A N 1
ATOM 847 C CA . GLU A 1 105 ? 0.656 -5.678 -12.046 1.00 72.88 105 GLU A CA 1
ATOM 848 C C . GLU A 1 105 ? -0.158 -4.415 -11.723 1.00 72.88 105 GLU A C 1
ATOM 850 O O . GLU A 1 105 ? -1.373 -4.495 -11.531 1.00 72.88 105 GLU A O 1
ATOM 855 N N . PHE A 1 106 ? 0.474 -3.237 -11.746 1.00 73.06 106 PHE A N 1
ATOM 856 C CA . PHE A 1 106 ? -0.203 -1.947 -11.608 1.00 73.06 106 PHE A CA 1
ATOM 857 C C . PHE A 1 106 ? -1.302 -1.780 -12.673 1.00 73.06 106 PHE A C 1
ATOM 859 O O . PHE A 1 106 ? -2.451 -1.446 -12.380 1.00 73.06 106 PHE A O 1
ATOM 866 N N . LEU A 1 107 ? -0.962 -2.075 -13.924 1.00 70.19 107 LEU A N 1
ATOM 867 C CA . LEU A 1 107 ? -1.845 -1.922 -15.076 1.00 70.19 107 LEU A CA 1
ATOM 868 C C . LEU A 1 107 ? -2.970 -2.975 -15.095 1.00 70.19 107 LEU A C 1
ATOM 870 O O . LEU A 1 107 ? -4.103 -2.666 -15.469 1.00 70.19 107 LEU A O 1
ATOM 874 N N . ARG A 1 108 ? -2.703 -4.197 -14.620 1.00 67.88 108 ARG A N 1
ATOM 875 C CA . ARG A 1 108 ? -3.709 -5.257 -14.455 1.00 67.88 108 ARG A CA 1
ATOM 876 C C . ARG A 1 108 ? -4.815 -4.849 -13.482 1.00 67.88 108 ARG A C 1
ATOM 878 O O . ARG A 1 108 ? -5.987 -5.077 -13.771 1.00 67.88 108 ARG A O 1
ATOM 885 N N . PHE A 1 109 ? -4.463 -4.239 -12.350 1.00 66.12 109 PHE A N 1
ATOM 886 C CA . PHE A 1 109 ? -5.445 -3.810 -11.347 1.00 66.12 109 PHE A CA 1
ATOM 887 C C . PHE A 1 109 ? -6.306 -2.625 -11.801 1.00 66.12 109 PHE A C 1
ATOM 889 O O . PHE A 1 109 ? -7.450 -2.520 -11.368 1.00 66.12 109 PHE A O 1
ATOM 896 N N . ARG A 1 110 ? -5.815 -1.798 -12.731 1.00 68.12 110 ARG A N 1
ATOM 897 C CA . ARG A 1 110 ? -6.579 -0.694 -13.341 1.00 68.12 110 ARG A CA 1
ATOM 898 C C . ARG A 1 110 ? -7.551 -1.139 -14.444 1.00 68.12 110 ARG A C 1
ATOM 900 O O . ARG A 1 110 ? -8.141 -0.283 -15.091 1.00 68.12 110 ARG A O 1
ATOM 907 N N . GLN A 1 111 ? -7.719 -2.450 -14.659 1.00 61.06 111 GLN A N 1
ATOM 908 C CA . GLN A 1 111 ? -8.592 -3.028 -15.692 1.00 61.06 111 GLN A CA 1
ATOM 909 C C . GLN A 1 111 ? -8.347 -2.440 -17.089 1.00 61.06 111 GLN A C 1
ATOM 911 O O . GLN A 1 111 ? -9.284 -2.108 -17.815 1.00 61.06 111 GLN A O 1
ATOM 916 N N . LEU A 1 112 ? -7.081 -2.312 -17.497 1.00 58.91 112 LEU A N 1
ATOM 917 C CA . LEU A 1 112 ? -6.801 -1.952 -18.884 1.00 58.91 112 LEU A CA 1
ATOM 918 C C . LEU A 1 112 ? -7.466 -2.960 -19.834 1.00 58.91 112 LEU A C 1
ATOM 920 O O . LEU A 1 112 ? -7.448 -4.165 -19.552 1.00 58.91 112 LEU A O 1
ATOM 924 N N . PRO A 1 113 ? -8.020 -2.496 -20.969 1.00 54.66 113 PRO A N 1
ATOM 925 C CA . PRO A 1 113 ? -8.566 -3.376 -21.988 1.00 54.66 113 PRO A CA 1
ATOM 926 C C . PRO A 1 113 ? -7.579 -4.511 -22.283 1.00 54.66 113 PRO A C 1
ATOM 928 O O . PRO A 1 113 ? -6.395 -4.258 -22.510 1.00 54.66 113 PRO A O 1
ATOM 931 N N . LYS A 1 114 ? -8.054 -5.764 -22.318 1.00 54.69 114 LYS A N 1
ATOM 932 C CA . LYS A 1 114 ? -7.232 -6.959 -22.615 1.00 54.69 114 LYS A CA 1
ATOM 933 C C . LYS A 1 114 ? -6.281 -6.811 -23.824 1.00 54.69 114 LYS A C 1
ATOM 935 O O . LYS A 1 114 ? -5.206 -7.402 -23.783 1.00 54.69 114 LYS A O 1
ATOM 940 N N . PRO A 1 115 ? -6.590 -6.031 -24.882 1.00 57.50 115 PRO A N 1
ATOM 941 C CA . PRO A 1 115 ? -5.626 -5.772 -25.950 1.00 57.50 115 PRO A CA 1
ATOM 942 C C . PRO A 1 115 ? -4.361 -5.060 -25.457 1.00 57.50 115 PRO A C 1
ATOM 944 O O . PRO A 1 115 ? -3.263 -5.430 -25.857 1.00 57.50 115 PRO A O 1
ATOM 947 N N . LEU A 1 116 ? -4.498 -4.078 -24.559 1.00 55.94 116 LEU A N 1
ATOM 948 C CA . LEU A 1 116 ? -3.397 -3.263 -24.037 1.00 55.94 116 LEU A CA 1
ATOM 949 C C . LEU A 1 116 ? -2.459 -4.066 -23.133 1.00 55.94 116 LEU A C 1
ATOM 951 O O . LEU A 1 116 ? -1.253 -3.830 -23.162 1.00 55.94 116 LEU A O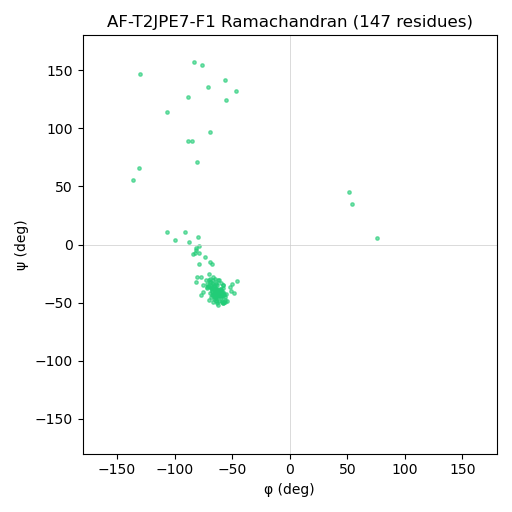 1
ATOM 955 N N . SER A 1 117 ? -2.976 -5.063 -22.402 1.00 58.53 117 SER A N 1
ATOM 956 C CA . SER A 1 117 ? -2.154 -5.916 -21.532 1.00 58.53 117 SER A CA 1
ATOM 957 C C . SER A 1 117 ? -1.126 -6.747 -22.311 1.00 58.53 117 SER A C 1
ATOM 959 O O . SER A 1 117 ? 0.003 -6.911 -21.850 1.00 58.53 117 SER A O 1
ATOM 961 N N . LYS A 1 118 ? -1.457 -7.184 -23.537 1.00 63.88 118 LYS A N 1
ATOM 962 C CA . LYS A 1 118 ? -0.538 -7.907 -24.437 1.00 63.88 118 LYS A CA 1
ATOM 963 C C . LYS A 1 118 ? 0.712 -7.086 -24.773 1.00 63.88 118 LYS A C 1
ATOM 965 O O . LYS A 1 118 ? 1.803 -7.640 -24.921 1.00 63.88 118 LYS A O 1
ATOM 970 N N . PHE A 1 119 ? 0.568 -5.765 -24.858 1.00 62.47 119 PHE A N 1
ATOM 971 C CA . PHE A 1 119 ? 1.656 -4.855 -25.208 1.00 62.47 119 PHE A CA 1
ATOM 972 C C . PHE A 1 119 ? 2.545 -4.468 -24.018 1.00 62.47 119 PHE A C 1
ATOM 974 O O . PHE A 1 119 ? 3.617 -3.902 -24.227 1.00 62.47 119 PHE A O 1
ATOM 981 N N . LEU A 1 120 ? 2.169 -4.835 -22.787 1.00 61.12 120 LEU A N 1
ATOM 982 C CA . LEU A 1 120 ? 2.960 -4.574 -21.573 1.00 61.12 120 LEU A CA 1
ATOM 983 C C . LEU A 1 120 ? 4.202 -5.460 -21.445 1.00 61.12 120 LEU A C 1
ATOM 985 O O . LEU A 1 120 ? 5.068 -5.203 -20.614 1.00 61.12 120 LEU A O 1
ATOM 989 N N . SER A 1 121 ? 4.313 -6.485 -22.290 1.00 61.84 121 SER A N 1
ATOM 990 C CA . SER A 1 121 ? 5.548 -7.249 -22.493 1.00 61.84 121 SER A CA 1
ATOM 991 C C . SER A 1 121 ? 6.652 -6.413 -23.159 1.00 61.84 121 SER A C 1
ATOM 993 O O . SER A 1 121 ? 7.823 -6.782 -23.104 1.00 61.84 121 SER A O 1
ATOM 995 N N . ARG A 1 122 ? 6.300 -5.274 -23.780 1.00 69.38 122 ARG A N 1
ATOM 996 C CA . ARG A 1 122 ? 7.232 -4.384 -24.480 1.00 69.38 122 ARG A CA 1
ATOM 997 C C . ARG A 1 122 ? 7.466 -3.103 -23.664 1.00 69.38 122 ARG A C 1
ATOM 999 O O . ARG A 1 122 ? 6.557 -2.276 -23.562 1.00 69.38 122 ARG A O 1
ATOM 1006 N N . PRO A 1 123 ? 8.687 -2.856 -23.156 1.00 61.31 123 PRO A N 1
ATOM 1007 C CA . PRO A 1 123 ? 8.963 -1.759 -22.219 1.00 61.31 123 PRO A CA 1
ATOM 1008 C C . PRO A 1 123 ? 8.666 -0.366 -22.777 1.00 61.31 123 PRO A C 1
ATOM 1010 O O . PRO A 1 123 ? 8.100 0.478 -22.085 1.00 61.31 123 PRO A O 1
ATOM 1013 N N . LYS A 1 124 ? 8.986 -0.126 -24.055 1.00 65.81 124 LYS A N 1
ATOM 1014 C CA . LYS A 1 124 ? 8.698 1.156 -24.717 1.00 65.81 124 LYS A CA 1
ATOM 1015 C C . LYS A 1 124 ? 7.193 1.439 -24.778 1.00 65.81 124 LYS A C 1
ATOM 1017 O O . LYS A 1 124 ? 6.781 2.569 -24.541 1.00 65.81 124 LYS A O 1
ATOM 1022 N N . ILE A 1 125 ? 6.376 0.416 -25.039 1.00 66.81 125 ILE A N 1
ATOM 1023 C CA . ILE A 1 125 ? 4.919 0.567 -25.148 1.00 66.81 125 ILE A CA 1
ATOM 1024 C C . ILE A 1 125 ? 4.290 0.736 -23.764 1.00 66.81 125 ILE A C 1
ATOM 1026 O O . ILE A 1 125 ? 3.444 1.608 -23.588 1.00 66.81 125 ILE A O 1
ATOM 1030 N N . ALA A 1 126 ? 4.756 -0.017 -22.763 1.00 64.50 126 ALA A N 1
ATOM 1031 C CA . ALA A 1 126 ? 4.325 0.158 -21.378 1.00 64.50 126 ALA A CA 1
ATOM 1032 C C . ALA A 1 126 ? 4.547 1.602 -20.889 1.00 64.50 126 ALA A C 1
ATOM 1034 O O . ALA A 1 126 ? 3.649 2.197 -20.297 1.00 64.50 126 ALA A O 1
ATOM 1035 N N . LYS A 1 127 ? 5.702 2.204 -21.211 1.00 64.38 127 LYS A N 1
ATOM 1036 C CA . LYS A 1 127 ? 6.019 3.595 -20.850 1.00 64.38 127 LYS A CA 1
ATOM 1037 C C . LYS A 1 127 ? 5.098 4.615 -21.535 1.00 64.38 127 LYS A C 1
ATOM 1039 O O . LYS A 1 127 ? 4.687 5.579 -20.895 1.00 64.38 127 LYS A O 1
ATOM 1044 N N . ILE A 1 128 ? 4.737 4.386 -22.802 1.00 69.88 128 ILE A N 1
ATOM 1045 C CA . ILE A 1 128 ? 3.793 5.235 -23.553 1.00 69.88 128 ILE A CA 1
ATOM 1046 C C . ILE A 1 128 ? 2.386 5.152 -22.950 1.00 69.88 128 ILE A C 1
ATOM 1048 O O . ILE A 1 128 ? 1.775 6.185 -22.690 1.00 69.88 128 ILE A O 1
ATOM 1052 N N . ILE A 1 129 ? 1.896 3.940 -22.668 1.00 67.56 129 ILE A N 1
ATOM 1053 C CA . ILE A 1 129 ? 0.587 3.727 -22.028 1.00 67.56 129 ILE A CA 1
ATOM 1054 C C . ILE A 1 129 ? 0.535 4.449 -20.678 1.00 67.56 129 ILE A C 1
ATOM 1056 O O . ILE A 1 129 ? -0.457 5.091 -20.348 1.00 67.56 129 ILE A O 1
ATOM 1060 N N . LEU A 1 130 ? 1.624 4.400 -19.913 1.00 65.06 130 LEU A N 1
ATOM 1061 C CA . LEU A 1 130 ? 1.710 5.066 -18.619 1.00 65.06 130 LEU A CA 1
ATOM 1062 C C . LEU A 1 130 ? 1.691 6.592 -18.733 1.00 65.06 130 LEU A C 1
ATOM 1064 O O . LEU A 1 130 ? 1.035 7.263 -17.942 1.00 65.06 130 LEU A O 1
ATOM 1068 N N . HIS A 1 131 ? 2.388 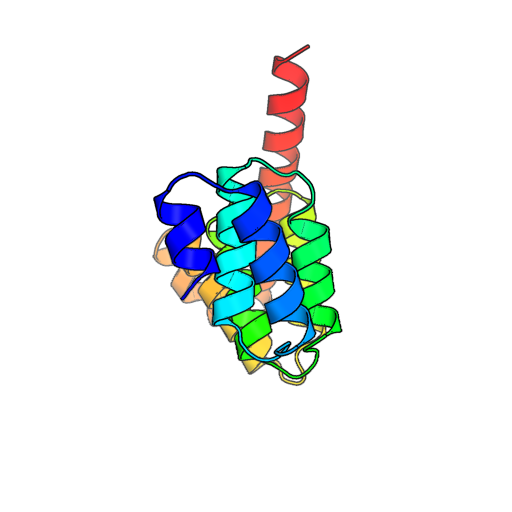7.141 -19.728 1.00 67.69 131 HIS A N 1
ATOM 1069 C CA . HIS A 1 131 ? 2.354 8.571 -20.021 1.00 67.69 131 HIS A CA 1
ATOM 1070 C C . HIS A 1 131 ? 0.946 9.027 -20.431 1.00 67.69 131 HIS A C 1
ATOM 1072 O O . HIS A 1 131 ? 0.463 10.051 -19.956 1.00 67.69 131 HIS A O 1
ATOM 1078 N N . PHE A 1 132 ? 0.252 8.228 -21.243 1.00 67.25 132 PHE A N 1
ATOM 1079 C CA . PHE A 1 132 ? -1.131 8.494 -21.629 1.00 67.25 132 PHE A CA 1
ATOM 1080 C C . PHE A 1 132 ? -2.085 8.464 -20.422 1.00 67.25 132 PHE A C 1
ATOM 1082 O O . PHE A 1 132 ? -2.889 9.375 -20.250 1.00 67.25 132 PHE A O 1
ATOM 1089 N N . LEU A 1 133 ? -1.954 7.477 -19.528 1.00 65.19 133 LEU A N 1
ATOM 1090 C CA . LEU A 1 133 ? -2.755 7.404 -18.298 1.00 65.19 133 LEU A CA 1
ATOM 1091 C C . LEU A 1 133 ? -2.526 8.607 -17.376 1.00 65.19 133 LEU A C 1
ATOM 1093 O O . LEU A 1 133 ? -3.484 9.119 -16.799 1.00 65.19 133 LEU A O 1
ATOM 1097 N N . LYS A 1 134 ? -1.279 9.085 -17.266 1.00 64.50 134 LYS A N 1
ATOM 1098 C CA . LYS A 1 134 ? -0.952 10.326 -16.544 1.00 64.50 134 LYS A CA 1
ATOM 1099 C C . LYS A 1 134 ? -1.682 11.524 -17.135 1.00 64.50 134 LYS A C 1
ATOM 1101 O O . LYS A 1 134 ? -2.307 12.270 -16.386 1.00 64.50 134 LYS A O 1
ATOM 1106 N N . PHE A 1 135 ? -1.632 11.674 -18.456 1.00 65.75 135 PHE A N 1
ATOM 1107 C CA . PHE A 1 135 ? -2.279 12.772 -19.170 1.00 65.75 135 PHE A CA 1
ATOM 1108 C C . PHE A 1 135 ? -3.8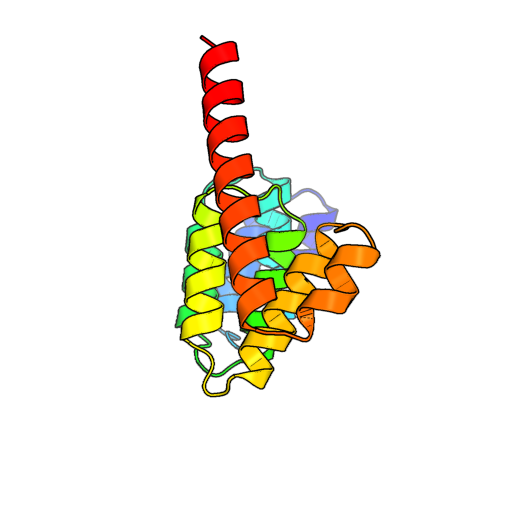03 12.785 -18.977 1.00 65.75 135 PHE A C 1
ATOM 1110 O O . PHE A 1 135 ? -4.381 13.830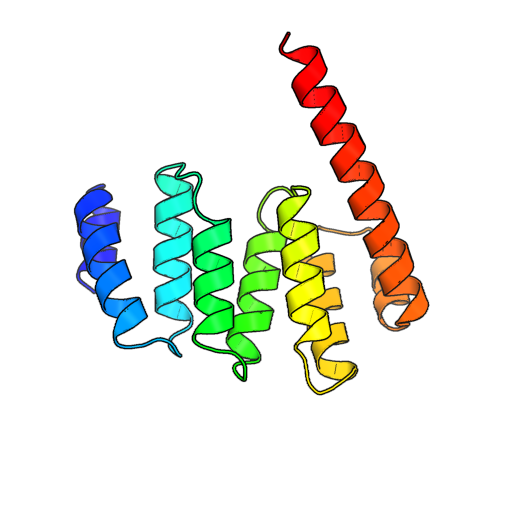 -18.696 1.00 65.75 135 PHE A O 1
ATOM 1117 N N . VAL A 1 136 ? -4.456 11.621 -19.046 1.00 62.00 136 VAL A N 1
ATOM 1118 C CA . VAL A 1 136 ? -5.904 11.518 -18.795 1.00 62.00 136 VAL A CA 1
ATOM 1119 C C . VAL A 1 136 ? -6.234 11.865 -17.339 1.00 62.00 136 VAL A C 1
ATOM 1121 O O . VAL A 1 136 ? -7.109 12.688 -17.086 1.00 62.00 136 VAL A O 1
ATOM 1124 N N . SER A 1 137 ? -5.482 11.325 -16.371 1.00 59.44 137 SER A N 1
ATOM 1125 C CA . SER A 1 137 ? -5.724 11.604 -14.947 1.00 59.44 137 SER A CA 1
ATOM 1126 C C . SER A 1 137 ? -5.506 13.065 -14.553 1.00 59.44 137 SER A C 1
ATOM 1128 O O . SER A 1 137 ? -6.213 13.570 -13.685 1.00 59.44 137 SER A O 1
ATOM 1130 N N . SER A 1 138 ? -4.560 13.769 -15.183 1.00 58.81 138 SER A N 1
ATOM 1131 C CA . SER A 1 138 ? -4.354 15.193 -14.919 1.00 58.81 138 SER A CA 1
ATOM 1132 C C . SER A 1 138 ? -5.493 16.040 -15.488 1.00 58.81 138 SER A C 1
ATOM 1134 O O . SER A 1 138 ? -5.906 16.998 -14.839 1.00 58.81 138 SER A O 1
ATOM 1136 N N . HIS A 1 139 ? -6.055 15.668 -16.642 1.00 56.28 139 HIS A N 1
ATOM 1137 C CA . HIS A 1 139 ? -7.234 16.328 -17.208 1.00 56.28 139 HIS A CA 1
ATOM 1138 C C . HIS A 1 139 ? -8.507 16.087 -16.387 1.00 56.28 139 HIS A C 1
ATOM 1140 O O . HIS A 1 139 ? -9.211 17.049 -16.081 1.00 56.28 139 HIS A O 1
ATOM 1146 N N . ASP A 1 140 ? -8.780 14.850 -15.965 1.00 52.78 140 ASP A N 1
ATOM 1147 C CA . ASP A 1 140 ? -9.944 14.540 -15.120 1.00 52.78 140 ASP A CA 1
ATOM 1148 C C . ASP A 1 140 ? -9.833 15.188 -13.729 1.00 52.78 140 ASP A C 1
ATOM 1150 O O . ASP A 1 140 ? -10.820 15.689 -13.181 1.00 52.78 140 ASP A O 1
ATOM 1154 N N . TYR A 1 141 ? -8.622 15.268 -13.171 1.00 46.41 141 TYR A N 1
ATOM 1155 C CA . TYR A 1 141 ? -8.360 15.979 -11.918 1.00 46.41 141 TYR A CA 1
ATOM 1156 C C . TYR A 1 141 ? -8.605 17.493 -12.042 1.00 46.41 141 TYR A C 1
ATOM 1158 O O . TYR A 1 141 ? -9.257 18.089 -11.188 1.00 46.41 141 TYR A O 1
ATOM 1166 N N .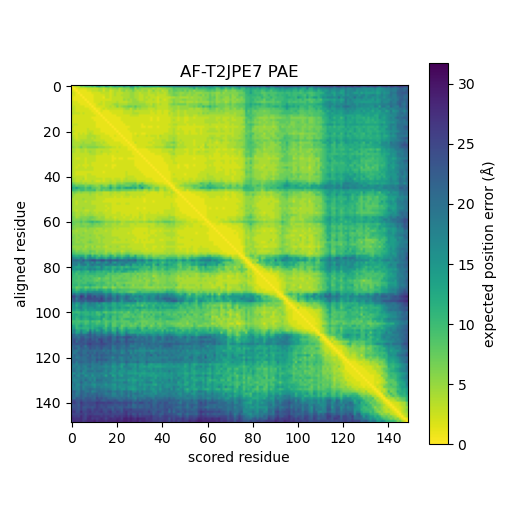 VAL A 1 142 ? -8.136 18.128 -13.122 1.00 48.12 142 VAL A N 1
ATOM 1167 C CA . VAL A 1 142 ? -8.380 19.561 -13.366 1.00 48.12 142 VAL A CA 1
ATOM 1168 C C . VAL A 1 142 ? -9.867 19.829 -13.617 1.00 48.12 142 VAL A C 1
ATOM 1170 O O . VAL A 1 142 ? -10.432 20.753 -13.033 1.00 48.12 142 VAL A O 1
ATOM 1173 N N . ARG A 1 143 ? -10.533 18.988 -14.415 1.00 47.03 143 ARG A N 1
ATOM 1174 C CA . ARG A 1 143 ? -11.958 19.128 -14.741 1.00 47.03 143 ARG A CA 1
ATOM 1175 C C . ARG A 1 143 ? -12.863 18.929 -13.522 1.00 47.03 143 ARG A C 1
ATOM 1177 O O . ARG A 1 143 ? -13.787 19.711 -13.321 1.00 47.03 143 ARG A O 1
ATOM 1184 N N . SER A 1 144 ? -12.585 17.932 -12.681 1.00 46.31 144 SER A N 1
ATOM 1185 C CA . SER A 1 144 ? -13.349 17.681 -11.446 1.00 46.31 144 SER A CA 1
ATOM 1186 C C . SER A 1 144 ? -13.183 18.786 -10.397 1.00 46.31 144 SER A C 1
ATOM 1188 O O . SER A 1 144 ? -14.104 19.025 -9.617 1.00 46.31 144 SER A O 1
ATOM 1190 N N . LYS A 1 145 ? -12.044 19.493 -10.397 1.00 46.12 145 LYS A N 1
ATOM 1191 C CA . LYS A 1 145 ? -11.801 20.643 -9.516 1.00 46.12 145 LYS A CA 1
ATOM 1192 C C . LYS A 1 145 ? -12.419 21.941 -10.051 1.00 46.12 145 LYS A C 1
ATOM 1194 O O . LYS A 1 145 ? -12.871 22.750 -9.252 1.00 46.12 145 LYS A O 1
ATOM 1199 N N . MET A 1 146 ? -12.491 22.116 -11.373 1.00 41.75 146 MET A N 1
ATOM 1200 C CA . MET A 1 146 ? -13.163 23.264 -12.003 1.00 41.75 146 MET A CA 1
ATOM 1201 C C . MET A 1 146 ? -14.694 23.196 -11.926 1.00 41.75 146 MET A C 1
ATOM 1203 O O . MET A 1 146 ? -15.331 24.233 -11.840 1.00 41.75 146 MET A O 1
ATOM 1207 N N . LEU A 1 147 ? -15.293 22.001 -11.912 1.00 41.12 147 LEU A N 1
ATOM 1208 C CA . LEU A 1 147 ? -16.753 21.827 -11.803 1.00 41.12 147 LEU A CA 1
ATOM 1209 C C . LEU A 1 147 ? -17.298 21.924 -10.362 1.00 41.12 147 LEU A C 1
ATOM 1211 O O . LEU A 1 147 ? -18.502 21.805 -10.161 1.00 41.12 147 LEU A O 1
ATOM 1215 N N . LYS A 1 148 ? -16.427 22.098 -9.358 1.00 45.34 148 LYS A N 1
ATOM 1216 C CA . LYS A 1 148 ? -16.795 22.305 -7.942 1.00 45.34 148 LYS A CA 1
ATOM 1217 C C . LYS A 1 148 ? -16.592 23.757 -7.469 1.00 45.34 148 LYS A C 1
ATOM 1219 O O . LYS A 1 148 ? -16.638 24.004 -6.266 1.00 45.34 148 LYS A O 1
ATOM 1224 N N . SER A 1 149 ? -16.334 24.677 -8.398 1.00 41.28 149 SER A N 1
ATOM 1225 C CA . SER A 1 149 ? -16.256 26.130 -8.193 1.00 41.28 149 SER A CA 1
ATOM 1226 C C . SER A 1 149 ? -17.524 26.798 -8.701 1.00 41.28 149 SER A C 1
ATOM 1228 O O . SER A 1 149 ? -17.776 27.920 -8.216 1.00 41.28 149 SER A O 1
#

InterPro domains:
  IPR011990 Tetratricopeptide-like helical domain superfamily [G3DSA:1.25.40.10] (1-112)
  IPR011990 Tetratricopeptide-like helical domain superfamily [SSF48452] (5-107)

Organism: NCBI:txid1284629

Foldseek 3Di:
DVLVVCVVVVVLVVSLVVLVVVCVVCLLPLVSLVSNLVSCVVVVPPCSLVSLVVSCVSCLPRLVSLLVLLLSCLQDDNALSSLVSLVVSLVSDPDNVSNLVSLLNSVVSNCDPPVLSVCSVPVVSSVVVSVVVSVVNVVVVVVVVVVVD

Mean predicted aligned error: 9.8 Å

Sequence (149 aa):
MLSKFLKQQGEYAPALTITRQLMNHQPNNVSIWFQYLQLLVLTQESNIEQVLNQWLKMTPDNLKAHLNCAKFLAKQEYTVPSSQLLDKIIQQLPTHSDGLSILQEFLRFRQLPKPLSKFLSRPKIAKIILHFLKFVSSHDYVRSKMLKS